Protein AF-A0A800IFB3-F1 (afdb_monomer_lite)

Secondary structure (DSSP, 8-state):
----GGG---GGGT--HHHHHHHHHT-S------EESSS-HHHHHHHHHHHSS-STTS-TTTT-TT------EEPTT-GGG-TT-HHHHTT----

Radius of gyration: 16.13 Å; chains: 1; bounding box: 38×31×38 Å

Sequence (95 aa):
MIGDPKQAIYGFRGGDIHAYLQAALAVDYRWHMDTNWRSSEAMVEAYNGLFSGDNPTQPKALFGAGIDYVKVQASAHAAANAADNLLAKGAAMHY

Structure (mmCIF, N/CA/C/O backbone):
data_AF-A0A800IFB3-F1
#
_entry.id   AF-A0A800IFB3-F1
#
loop_
_atom_site.group_PDB
_atom_site.id
_atom_site.type_symbol
_atom_site.label_atom_id
_atom_site.label_alt_id
_atom_site.label_comp_id
_atom_site.label_asym_id
_atom_site.label_entity_id
_atom_site.label_seq_id
_atom_site.pdbx_PDB_ins_code
_atom_site.Cartn_x
_atom_site.Cartn_y
_atom_site.Cartn_z
_atom_site.occupancy
_atom_site.B_iso_or_equiv
_atom_site.auth_seq_id
_atom_site.auth_comp_id
_atom_site.auth_asym_id
_atom_site.auth_atom_id
_atom_site.pdbx_PDB_model_num
ATOM 1 N N . MET A 1 1 ? -15.513 -6.456 1.449 1.00 84.44 1 MET A N 1
ATOM 2 C CA . MET A 1 1 ? -14.991 -5.073 1.352 1.00 84.44 1 MET A CA 1
ATOM 3 C C . MET A 1 1 ? -13.601 -5.136 0.734 1.00 84.44 1 MET A C 1
ATOM 5 O O . MET A 1 1 ? -12.892 -6.086 1.032 1.00 84.44 1 MET A O 1
ATOM 9 N N . ILE A 1 2 ? -13.231 -4.185 -0.127 1.00 90.62 2 ILE A N 1
ATOM 10 C CA . ILE A 1 2 ? -11.886 -4.080 -0.723 1.00 90.62 2 ILE A CA 1
ATOM 11 C C . ILE A 1 2 ? -11.306 -2.724 -0.319 1.00 90.62 2 ILE A C 1
ATOM 13 O O . ILE A 1 2 ? -12.031 -1.731 -0.320 1.00 90.62 2 ILE A O 1
ATOM 17 N N . GLY A 1 3 ? -10.022 -2.681 0.024 1.00 91.06 3 GLY A N 1
ATOM 18 C CA . GLY A 1 3 ? -9.312 -1.450 0.361 1.00 91.06 3 GLY A CA 1
ATOM 19 C C . GLY A 1 3 ? -7.871 -1.721 0.783 1.00 91.06 3 GLY A C 1
ATOM 20 O O . GLY A 1 3 ? -7.478 -2.876 0.943 1.00 91.06 3 GLY A O 1
ATOM 21 N N . ASP A 1 4 ? -7.096 -0.652 0.965 1.00 92.06 4 ASP A N 1
ATOM 22 C CA . ASP A 1 4 ? -5.755 -0.709 1.550 1.00 92.06 4 ASP A CA 1
ATOM 23 C C . ASP A 1 4 ? -5.700 0.195 2.793 1.00 92.06 4 ASP A C 1
ATOM 25 O O . ASP A 1 4 ? -5.678 1.422 2.649 1.00 92.06 4 ASP A O 1
ATOM 29 N N . PRO A 1 5 ? -5.674 -0.370 4.015 1.00 91.44 5 PRO A N 1
ATOM 30 C CA . PRO A 1 5 ? -5.624 0.424 5.239 1.00 91.44 5 PRO A CA 1
ATOM 31 C C . PRO A 1 5 ? -4.349 1.277 5.333 1.00 91.44 5 PRO A C 1
ATOM 33 O O . PRO A 1 5 ? -4.373 2.329 5.966 1.00 91.44 5 PRO A O 1
ATOM 36 N N . LYS A 1 6 ? -3.266 0.897 4.633 1.00 91.19 6 LYS A N 1
ATOM 37 C CA . LYS A 1 6 ? -2.021 1.683 4.564 1.00 91.19 6 LYS A CA 1
ATOM 38 C C . LYS A 1 6 ? -2.187 3.016 3.826 1.00 91.19 6 LYS A C 1
ATOM 40 O O . LYS A 1 6 ? -1.338 3.890 3.956 1.00 91.19 6 LYS A O 1
ATOM 45 N N . GLN A 1 7 ? -3.268 3.185 3.058 1.00 92.31 7 GLN A N 1
ATOM 46 C CA . GLN A 1 7 ? -3.564 4.391 2.271 1.00 92.31 7 GLN A CA 1
ATOM 47 C C . GLN A 1 7 ? -4.658 5.271 2.903 1.00 92.31 7 GLN A C 1
ATOM 49 O O . GLN A 1 7 ? -5.158 6.201 2.267 1.00 92.31 7 GLN A O 1
ATOM 54 N N . ALA A 1 8 ? -5.057 5.004 4.150 1.00 92.00 8 ALA A N 1
ATOM 55 C CA . ALA A 1 8 ? -6.109 5.747 4.837 1.00 92.00 8 ALA A CA 1
ATOM 56 C C . ALA A 1 8 ? -5.647 7.153 5.280 1.00 92.00 8 ALA A C 1
ATOM 58 O O . ALA A 1 8 ? -5.271 7.369 6.427 1.00 92.00 8 ALA A O 1
ATOM 59 N N . ILE A 1 9 ? -5.707 8.128 4.366 1.00 92.19 9 ILE A N 1
ATOM 60 C CA . ILE A 1 9 ? -5.205 9.503 4.584 1.00 92.19 9 ILE A CA 1
ATOM 61 C C . ILE A 1 9 ? -6.299 10.564 4.819 1.00 92.19 9 ILE A C 1
ATOM 63 O O . ILE A 1 9 ? -5.997 11.731 5.057 1.00 92.19 9 ILE A O 1
ATOM 67 N N . TYR A 1 10 ? -7.581 10.190 4.766 1.00 93.25 10 TYR A N 1
ATOM 68 C CA . TYR A 1 10 ? -8.715 11.130 4.839 1.00 93.25 10 TYR A CA 1
ATOM 69 C C . TYR A 1 10 ? -9.335 11.281 6.243 1.00 93.25 10 TYR A C 1
ATOM 71 O O . TYR A 1 10 ? -10.514 11.619 6.368 1.00 93.25 10 TYR A O 1
ATOM 79 N N . GLY A 1 11 ? -8.552 11.090 7.311 1.00 89.50 11 GLY A N 1
ATOM 80 C CA . GLY A 1 11 ? -9.031 11.229 8.698 1.00 89.50 11 GLY A CA 1
ATOM 81 C C . GLY A 1 11 ? -9.646 12.602 9.007 1.00 89.50 11 GLY A C 1
ATOM 82 O O . GLY A 1 11 ? -10.666 12.694 9.684 1.00 89.50 11 GLY A O 1
ATOM 83 N N . PHE A 1 12 ? -9.119 13.673 8.404 1.00 93.06 12 PHE A N 1
ATOM 84 C CA . PHE A 1 12 ? -9.641 15.041 8.552 1.00 93.06 12 PHE A CA 1
ATOM 85 C C . PHE A 1 12 ? -11.056 15.251 7.979 1.00 93.06 12 PHE A C 1
ATOM 87 O O . PHE A 1 12 ? -11.696 16.256 8.277 1.00 93.06 12 PHE A O 1
ATOM 94 N N . ARG A 1 13 ? -11.557 14.318 7.156 1.00 92.75 13 ARG A N 1
ATOM 95 C CA . ARG A 1 13 ? -12.931 14.325 6.618 1.00 92.75 13 ARG A CA 1
ATOM 96 C C . ARG A 1 13 ? -13.841 13.323 7.330 1.00 92.75 13 ARG A C 1
ATOM 98 O O . ARG A 1 13 ? -14.890 12.982 6.793 1.00 92.75 13 ARG A O 1
ATOM 105 N N . GLY A 1 14 ? -13.428 12.830 8.498 1.00 90.06 14 GLY A N 1
ATOM 106 C CA . GLY A 1 14 ? -14.144 11.787 9.231 1.00 90.06 14 GLY A CA 1
ATOM 107 C C . GLY A 1 14 ? -13.921 10.379 8.676 1.00 90.06 14 GLY A C 1
ATOM 108 O O . GLY A 1 14 ? -14.717 9.490 8.957 1.00 90.06 14 GLY A O 1
ATOM 109 N N . GLY A 1 15 ? -12.868 10.158 7.877 1.00 89.19 15 GLY A N 1
ATOM 110 C CA . GLY A 1 15 ? -12.469 8.807 7.491 1.00 89.19 15 GLY A CA 1
ATOM 111 C C . GLY A 1 15 ? -12.019 8.016 8.719 1.00 89.19 15 GLY A C 1
ATOM 112 O O . GLY A 1 15 ? -11.042 8.396 9.361 1.00 89.19 15 GLY A O 1
ATOM 113 N N . ASP A 1 16 ? -12.718 6.927 9.035 1.00 90.50 16 ASP A N 1
ATOM 114 C CA . ASP A 1 16 ? -12.423 6.090 10.198 1.00 90.50 16 ASP A CA 1
ATOM 115 C C . ASP A 1 16 ? -11.781 4.759 9.789 1.00 90.50 16 ASP A C 1
ATOM 117 O O . ASP A 1 16 ? -12.420 3.873 9.218 1.00 90.50 16 ASP A O 1
ATOM 121 N N . ILE A 1 17 ? -10.497 4.613 10.114 1.00 90.19 17 ILE A N 1
ATOM 122 C CA . ILE A 1 17 ? -9.748 3.375 9.893 1.00 90.19 17 ILE A CA 1
ATOM 123 C C . ILE A 1 17 ? -10.255 2.225 10.775 1.00 90.19 17 ILE A C 1
ATOM 125 O O . ILE A 1 17 ? -10.173 1.065 10.372 1.00 90.19 17 ILE A O 1
ATOM 129 N N . HIS A 1 18 ? -10.839 2.514 11.944 1.00 91.06 18 HIS A N 1
ATOM 130 C CA . HIS A 1 18 ? -11.336 1.482 12.852 1.00 91.06 18 HIS A CA 1
ATOM 131 C C . HIS A 1 18 ? -12.531 0.751 12.253 1.00 91.06 18 HIS A C 1
ATOM 133 O O . HIS A 1 18 ? -12.597 -0.467 12.379 1.00 91.06 18 HIS A O 1
ATOM 139 N N . ALA A 1 19 ? -13.416 1.441 11.529 1.00 91.56 19 ALA A N 1
ATOM 140 C CA . ALA A 1 19 ? -14.490 0.796 10.776 1.00 91.56 19 ALA A CA 1
ATOM 141 C C . ALA A 1 19 ? -13.954 -0.275 9.807 1.00 91.56 19 ALA A C 1
ATOM 143 O O . ALA A 1 19 ? -14.489 -1.385 9.753 1.00 91.56 19 ALA A O 1
ATOM 144 N N . TYR A 1 20 ? -12.856 0.015 9.094 1.00 91.25 20 TYR A N 1
ATOM 145 C CA . TYR A 1 20 ? -12.202 -0.971 8.230 1.00 91.25 20 TYR A CA 1
ATOM 146 C C . TYR A 1 20 ? -11.627 -2.139 9.040 1.00 91.25 20 TYR A C 1
ATOM 148 O O . TYR A 1 20 ? -11.843 -3.296 8.685 1.00 91.25 20 TYR A O 1
ATOM 156 N N . LEU A 1 21 ? -10.911 -1.850 10.132 1.00 91.31 21 LEU A N 1
ATOM 157 C CA . LEU A 1 21 ? -10.285 -2.872 10.975 1.00 91.31 21 LEU A CA 1
ATOM 158 C C . LEU A 1 21 ? -11.325 -3.798 11.622 1.00 91.31 21 LEU A C 1
ATOM 160 O O . LEU A 1 21 ? -11.146 -5.012 11.604 1.00 91.31 21 LEU A O 1
ATOM 164 N N . GLN A 1 22 ? -12.443 -3.260 12.113 1.00 92.56 22 GLN A N 1
ATOM 165 C CA . GLN A 1 22 ? -13.549 -4.055 12.654 1.00 92.56 22 GLN A CA 1
ATOM 166 C C . GLN A 1 22 ? -14.170 -4.953 11.581 1.00 92.56 22 GLN A C 1
ATOM 168 O O . GLN A 1 22 ? -14.366 -6.146 11.808 1.00 92.56 22 GLN A O 1
ATOM 173 N N . ALA A 1 23 ? -14.408 -4.417 10.381 1.00 91.69 23 ALA A N 1
ATOM 174 C CA . ALA A 1 23 ? -14.902 -5.214 9.264 1.00 91.69 23 ALA A CA 1
ATOM 175 C C . ALA A 1 23 ? -13.904 -6.308 8.844 1.00 91.69 23 ALA A C 1
ATOM 177 O O . ALA A 1 23 ? -14.315 -7.420 8.529 1.00 91.69 23 ALA A O 1
ATOM 178 N N . ALA A 1 24 ? -12.597 -6.029 8.874 1.00 89.88 24 ALA A N 1
ATOM 179 C CA . ALA A 1 24 ? -11.565 -7.025 8.600 1.00 89.88 24 ALA A CA 1
ATOM 180 C C . ALA A 1 24 ? -11.516 -8.123 9.680 1.00 89.88 24 ALA A C 1
ATOM 182 O O . ALA A 1 24 ? -11.266 -9.283 9.359 1.00 89.88 24 ALA A O 1
ATOM 183 N N . LEU A 1 25 ? -11.775 -7.795 10.949 1.00 90.88 25 LEU A N 1
ATOM 184 C CA . LEU A 1 25 ? -11.844 -8.774 12.039 1.00 90.88 25 LEU A CA 1
ATOM 185 C C . LEU A 1 25 ? -13.089 -9.668 11.970 1.00 90.88 25 LEU A C 1
ATOM 187 O O . LEU A 1 25 ? -13.013 -10.818 12.386 1.00 90.88 25 LEU A O 1
ATOM 191 N N . ALA A 1 26 ? -14.196 -9.170 11.420 1.00 94.94 26 ALA A N 1
ATOM 192 C CA . ALA A 1 26 ? -15.481 -9.870 11.380 1.00 94.94 26 ALA A CA 1
ATOM 193 C C . ALA A 1 26 ? -15.665 -10.842 10.194 1.00 94.94 26 ALA A C 1
ATOM 195 O O . ALA A 1 26 ? -16.736 -11.429 10.064 1.00 94.94 26 ALA A O 1
ATOM 196 N N . VAL A 1 27 ? -14.672 -10.994 9.309 1.00 93.31 27 VAL A N 1
ATOM 197 C CA . VAL A 1 27 ? -14.763 -11.882 8.135 1.00 93.31 27 VAL A CA 1
ATOM 198 C C . VAL A 1 27 ? -14.037 -13.207 8.348 1.00 93.31 27 VAL A C 1
ATOM 200 O O . VAL A 1 27 ? -12.934 -13.235 8.891 1.00 93.31 27 VAL A O 1
ATOM 203 N N . ASP A 1 28 ? -14.613 -14.286 7.816 1.00 95.81 28 ASP A N 1
ATOM 204 C CA . ASP A 1 28 ? -14.011 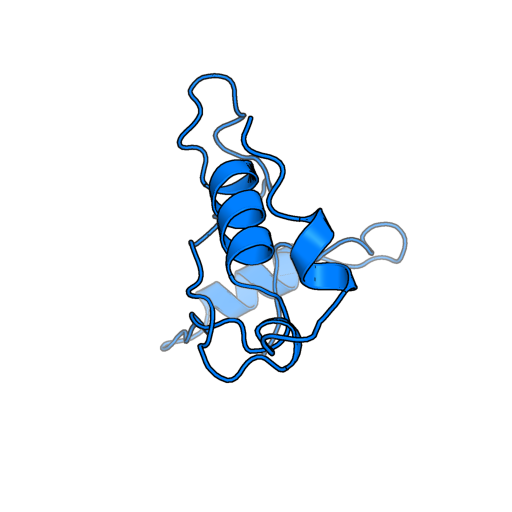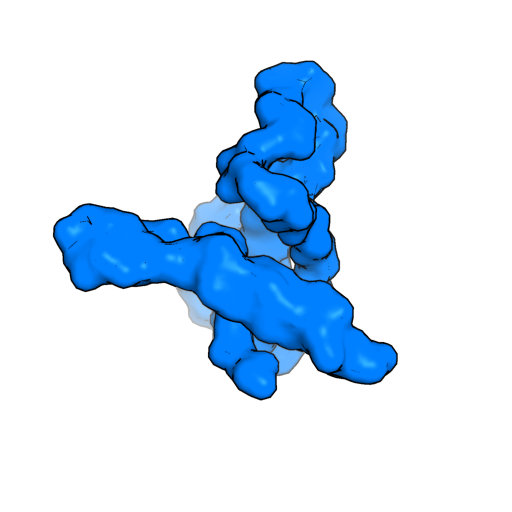-15.627 7.842 1.00 95.81 28 ASP A CA 1
ATOM 205 C C . ASP A 1 28 ? -12.783 -15.748 6.925 1.00 95.81 28 ASP A C 1
ATOM 207 O O . ASP A 1 28 ? -11.875 -16.537 7.180 1.00 95.81 28 ASP A O 1
ATOM 211 N N . TYR A 1 29 ? -12.738 -14.948 5.853 1.00 93.44 29 TYR A N 1
ATOM 212 C CA . TYR A 1 29 ? -11.686 -15.003 4.839 1.00 93.44 29 TYR A CA 1
ATOM 213 C C . TYR A 1 29 ? -11.144 -13.617 4.503 1.00 93.44 29 TYR A C 1
ATOM 215 O O . TYR A 1 29 ? -11.895 -12.657 4.311 1.00 93.44 29 TYR A O 1
ATOM 223 N N . ARG A 1 30 ? -9.819 -13.535 4.356 1.00 90.62 30 ARG A N 1
ATOM 224 C CA . ARG A 1 30 ? -9.094 -12.347 3.895 1.00 90.62 30 ARG A CA 1
ATOM 225 C C . ARG A 1 30 ? -8.179 -12.738 2.748 1.00 90.62 30 ARG A C 1
ATOM 227 O O . ARG A 1 30 ? -7.535 -13.780 2.795 1.00 90.62 30 ARG A O 1
ATOM 234 N N . TRP A 1 31 ? -8.120 -11.879 1.742 1.00 91.31 31 TRP A N 1
ATOM 235 C CA . TRP A 1 31 ? -7.305 -12.083 0.553 1.00 91.31 31 TRP A CA 1
ATOM 236 C C . TRP A 1 31 ? -6.393 -10.880 0.356 1.00 91.31 31 TRP A C 1
ATOM 238 O O . TRP A 1 31 ? -6.782 -9.746 0.644 1.00 91.31 31 TRP A O 1
ATOM 248 N N . HIS A 1 32 ? -5.194 -11.135 -0.155 1.00 90.19 32 HIS A N 1
ATOM 249 C CA . HIS A 1 32 ? -4.197 -10.114 -0.442 1.00 90.19 32 HIS A CA 1
ATOM 250 C C . HIS A 1 32 ? -3.855 -10.128 -1.930 1.00 90.19 32 HIS A C 1
ATOM 252 O O . HIS A 1 32 ? -3.771 -11.188 -2.544 1.00 90.19 32 HIS A O 1
ATOM 258 N N . MET A 1 33 ? -3.658 -8.940 -2.500 1.00 92.69 33 MET A N 1
ATOM 259 C CA . MET A 1 33 ? -3.068 -8.784 -3.827 1.00 92.69 33 MET A CA 1
ATOM 260 C C . MET A 1 33 ? -1.569 -8.576 -3.637 1.00 92.69 33 MET A C 1
ATOM 262 O O . MET A 1 33 ? -1.135 -7.489 -3.262 1.00 92.69 33 MET A O 1
ATOM 266 N N . ASP A 1 34 ? -0.799 -9.635 -3.838 1.00 94.50 34 ASP A N 1
ATOM 267 C CA . ASP A 1 34 ? 0.640 -9.667 -3.574 1.00 94.50 34 ASP A CA 1
ATOM 268 C C . ASP A 1 34 ? 1.489 -9.132 -4.733 1.00 94.50 34 ASP A C 1
ATOM 270 O O . ASP A 1 34 ? 2.659 -8.833 -4.535 1.00 94.50 34 ASP A O 1
ATOM 274 N N . THR A 1 35 ? 0.915 -8.984 -5.927 1.00 95.12 35 THR A N 1
ATOM 275 C CA . THR A 1 35 ? 1.644 -8.604 -7.140 1.00 95.12 35 THR A CA 1
ATOM 276 C C . THR A 1 35 ? 1.255 -7.201 -7.606 1.00 95.12 35 THR A C 1
ATOM 278 O O . THR A 1 35 ? 0.084 -6.904 -7.864 1.00 95.12 35 THR A O 1
ATOM 281 N N . ASN A 1 36 ? 2.248 -6.328 -7.768 1.00 95.06 36 ASN A N 1
ATOM 282 C CA . ASN A 1 36 ? 2.115 -5.009 -8.370 1.00 95.06 36 ASN A CA 1
ATOM 283 C C . ASN A 1 36 ? 2.274 -5.100 -9.898 1.00 95.06 36 ASN A C 1
ATOM 285 O O . ASN A 1 36 ? 3.329 -5.455 -10.416 1.00 95.06 36 ASN A O 1
ATOM 289 N N . TRP A 1 37 ? 1.214 -4.727 -10.616 1.00 94.19 37 TRP A N 1
ATOM 290 C CA . TRP A 1 37 ? 1.143 -4.762 -12.083 1.00 94.19 37 TRP A CA 1
ATOM 291 C C . TRP A 1 37 ? 1.359 -3.395 -12.751 1.00 94.19 37 TRP A C 1
ATOM 293 O O . TRP A 1 37 ? 1.178 -3.264 -13.959 1.00 94.19 37 TRP A O 1
ATOM 303 N N . ARG A 1 38 ? 1.672 -2.351 -11.974 1.00 91.50 38 ARG A N 1
ATOM 304 C CA . ARG A 1 38 ? 1.718 -0.957 -12.449 1.00 91.50 38 ARG A CA 1
ATOM 305 C C . ARG A 1 38 ? 3.132 -0.392 -12.481 1.00 91.50 38 ARG A C 1
ATOM 307 O O . ARG A 1 38 ? 3.484 0.289 -13.438 1.00 91.50 38 ARG A O 1
ATOM 314 N N . SER A 1 39 ? 3.901 -0.638 -11.428 1.00 91.25 39 SER A N 1
ATOM 315 C CA . SER A 1 39 ? 5.205 -0.018 -11.190 1.00 91.25 39 SER A CA 1
ATOM 316 C C . SER A 1 39 ? 6.354 -0.864 -11.731 1.00 91.25 39 SER A C 1
ATOM 318 O O . SER A 1 39 ? 6.187 -2.058 -11.975 1.00 91.25 39 SER A O 1
ATOM 320 N N . SER A 1 40 ? 7.520 -0.238 -11.912 1.00 90.88 40 SER A N 1
ATOM 321 C CA . SER A 1 40 ? 8.734 -0.963 -12.282 1.00 90.88 40 SER A CA 1
ATOM 322 C C . SER A 1 40 ? 9.256 -1.813 -11.123 1.00 90.88 40 SER A C 1
ATOM 324 O O . SER A 1 40 ? 8.963 -1.527 -9.960 1.00 90.88 40 SER A O 1
ATOM 326 N N . GLU A 1 41 ? 10.069 -2.819 -11.437 1.00 90.75 41 GLU A N 1
ATOM 327 C CA . GLU A 1 41 ? 10.732 -3.673 -10.447 1.00 90.75 41 GLU A CA 1
ATOM 328 C C . GLU A 1 41 ? 11.532 -2.851 -9.432 1.00 90.75 41 GLU A C 1
ATOM 330 O O . GLU A 1 41 ? 11.227 -2.902 -8.243 1.00 90.75 41 GLU A O 1
ATOM 335 N N . ALA A 1 42 ? 12.420 -1.968 -9.901 1.00 88.62 42 ALA A N 1
ATOM 336 C CA . ALA A 1 42 ? 13.211 -1.090 -9.036 1.00 88.62 42 ALA A CA 1
ATOM 337 C C . ALA A 1 42 ? 12.352 -0.219 -8.093 1.00 88.62 42 ALA A C 1
ATOM 339 O O . ALA A 1 42 ? 12.707 0.001 -6.936 1.00 88.62 42 ALA A O 1
ATOM 340 N N . MET A 1 43 ? 11.192 0.265 -8.556 1.00 90.06 43 MET A N 1
ATOM 341 C CA . MET A 1 43 ? 10.286 1.054 -7.713 1.00 90.06 43 MET A CA 1
ATOM 342 C C . MET A 1 43 ? 9.638 0.194 -6.622 1.00 90.06 43 MET A C 1
ATOM 344 O O . MET A 1 43 ? 9.506 0.633 -5.478 1.00 90.06 43 MET A O 1
ATOM 348 N N . VAL A 1 44 ? 9.219 -1.026 -6.967 1.00 92.69 44 VAL A N 1
ATOM 349 C CA . VAL A 1 44 ? 8.645 -1.976 -6.005 1.00 92.69 44 VAL A CA 1
ATOM 350 C C . VAL A 1 44 ? 9.694 -2.391 -4.972 1.00 92.69 44 VAL A C 1
ATOM 352 O O . VAL A 1 44 ? 9.386 -2.431 -3.782 1.00 92.69 44 VAL A O 1
ATOM 355 N N . GLU A 1 45 ? 10.934 -2.629 -5.395 1.00 91.25 45 GLU A N 1
ATOM 356 C CA . GLU A 1 45 ? 12.056 -2.943 -4.508 1.00 91.25 45 GLU A CA 1
ATOM 357 C C . GLU A 1 45 ? 12.362 -1.805 -3.536 1.00 91.25 45 GLU A C 1
ATOM 359 O O . GLU A 1 45 ? 12.430 -2.040 -2.329 1.00 91.25 45 GLU A O 1
ATOM 364 N N . ALA A 1 46 ? 12.474 -0.569 -4.029 1.00 89.69 46 ALA A N 1
ATOM 365 C CA . ALA A 1 46 ? 12.715 0.594 -3.182 1.00 89.69 46 ALA A CA 1
ATOM 366 C C . ALA A 1 46 ? 11.590 0.786 -2.152 1.00 89.69 46 ALA A C 1
ATOM 368 O O . ALA A 1 46 ? 11.853 1.030 -0.974 1.00 89.69 46 ALA A O 1
ATOM 369 N N . TYR A 1 47 ? 10.331 0.621 -2.572 1.00 91.12 47 TYR A N 1
ATOM 370 C CA . TYR A 1 47 ? 9.176 0.721 -1.680 1.00 91.12 47 TYR A CA 1
ATOM 371 C C . TYR A 1 47 ? 9.169 -0.402 -0.630 1.00 91.12 47 TYR A C 1
ATOM 373 O O . TYR A 1 47 ? 8.982 -0.137 0.557 1.00 91.12 47 TYR A O 1
ATOM 381 N N . ASN A 1 48 ? 9.459 -1.644 -1.033 1.00 92.56 48 ASN A N 1
ATOM 382 C CA . ASN A 1 48 ? 9.640 -2.758 -0.105 1.00 92.56 48 ASN A CA 1
ATOM 383 C C . ASN A 1 48 ? 10.761 -2.457 0.901 1.00 92.56 48 ASN A C 1
ATOM 385 O O . ASN A 1 48 ? 10.542 -2.589 2.102 1.00 92.56 48 ASN A O 1
ATOM 389 N N . GLY A 1 49 ? 11.931 -2.007 0.451 1.00 89.31 49 GLY A N 1
ATOM 390 C CA . GLY A 1 49 ? 13.043 -1.655 1.337 1.00 89.31 49 GLY A CA 1
ATOM 391 C C . GLY A 1 49 ? 12.691 -0.538 2.322 1.00 89.31 49 GLY A C 1
ATOM 392 O O . GLY A 1 49 ? 13.057 -0.606 3.495 1.00 89.31 49 GLY A O 1
ATOM 393 N N . LEU A 1 50 ? 11.925 0.460 1.876 1.00 86.88 50 LEU A N 1
ATOM 394 C CA . LEU A 1 50 ? 11.528 1.590 2.709 1.00 86.88 50 LEU A CA 1
ATOM 395 C C . LEU A 1 50 ? 10.502 1.214 3.786 1.00 86.88 50 LEU A C 1
ATOM 397 O O . LEU A 1 50 ? 10.614 1.723 4.894 1.00 86.88 50 LEU A O 1
ATOM 401 N N . PHE A 1 51 ? 9.527 0.348 3.495 1.00 88.00 51 PHE A N 1
ATOM 402 C CA . PHE A 1 51 ? 8.379 0.118 4.389 1.00 88.00 51 PHE A CA 1
ATOM 403 C C . PHE A 1 51 ? 8.370 -1.231 5.122 1.00 88.00 51 PHE A C 1
ATOM 405 O O . PHE A 1 51 ? 7.530 -1.428 5.995 1.00 88.00 51 PHE A O 1
ATOM 412 N N . SER A 1 52 ? 9.286 -2.157 4.820 1.00 85.75 52 SER A N 1
ATOM 413 C CA . SER A 1 52 ? 9.269 -3.504 5.427 1.00 85.75 52 SER A CA 1
ATOM 414 C C . SER A 1 52 ? 9.685 -3.566 6.892 1.00 85.75 52 SER A C 1
ATOM 416 O O . SER A 1 52 ? 9.557 -4.622 7.501 1.00 85.75 52 SER A O 1
ATOM 418 N N . GLY A 1 53 ? 10.194 -2.476 7.471 1.00 74.75 53 GLY A N 1
ATOM 419 C CA . GLY A 1 53 ? 10.655 -2.482 8.861 1.00 74.75 53 GLY A CA 1
ATOM 420 C C . GLY A 1 53 ? 11.920 -3.316 9.103 1.00 74.75 53 GLY A C 1
ATOM 421 O O . GLY A 1 53 ? 12.308 -3.500 10.252 1.00 74.75 53 GLY A O 1
ATOM 422 N N . ASP A 1 54 ? 12.594 -3.779 8.042 1.00 73.38 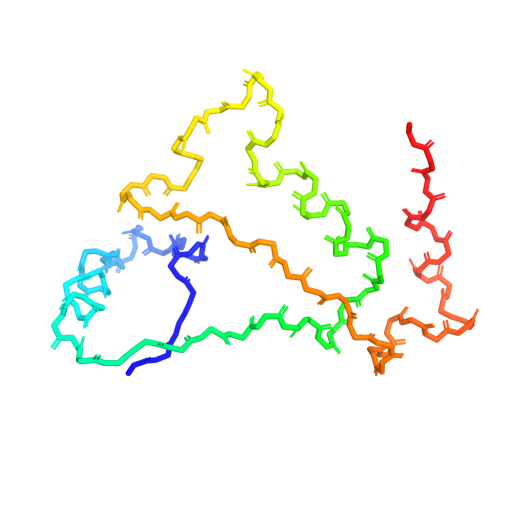54 ASP A N 1
ATOM 423 C CA . ASP A 1 54 ? 13.880 -4.493 8.124 1.00 73.38 54 ASP A CA 1
ATOM 424 C C . ASP A 1 54 ? 15.022 -3.569 8.593 1.00 73.38 54 ASP A C 1
ATOM 426 O O . ASP A 1 54 ? 16.095 -4.026 8.987 1.00 73.38 54 ASP A O 1
ATOM 430 N N . ASN A 1 55 ? 14.797 -2.252 8.565 1.00 72.69 55 ASN A N 1
ATOM 431 C CA . ASN A 1 55 ? 15.741 -1.269 9.068 1.00 72.69 55 ASN A CA 1
ATOM 432 C C . ASN A 1 55 ? 15.562 -1.084 10.591 1.00 72.69 55 ASN A C 1
ATOM 434 O O . ASN A 1 55 ? 14.505 -0.617 11.020 1.00 72.69 55 ASN A O 1
ATOM 438 N N . PRO A 1 56 ? 16.591 -1.360 11.418 1.00 69.75 56 PRO A N 1
ATOM 439 C CA . PRO A 1 56 ? 16.503 -1.276 12.878 1.00 69.75 56 PRO A CA 1
ATOM 440 C C . PRO A 1 56 ? 16.228 0.136 13.417 1.00 69.75 56 PRO A C 1
ATOM 442 O O . PRO A 1 56 ? 15.874 0.277 14.586 1.00 69.75 56 PRO A O 1
ATOM 445 N N . THR A 1 57 ? 16.382 1.181 12.598 1.00 76.56 57 THR A N 1
ATOM 446 C CA . THR A 1 57 ? 16.050 2.562 12.979 1.00 76.56 57 THR A CA 1
ATOM 447 C C . THR A 1 57 ? 14.603 2.949 12.665 1.00 76.56 57 THR A C 1
ATOM 449 O O . THR A 1 57 ? 14.170 4.032 13.059 1.00 76.56 57 THR A O 1
ATOM 452 N N . GLN A 1 58 ? 13.832 2.089 11.988 1.00 70.00 58 GLN A N 1
ATOM 453 C CA . GLN A 1 58 ? 12.435 2.374 11.672 1.00 70.00 58 GLN A CA 1
ATOM 454 C C . GLN A 1 58 ? 11.493 2.095 12.853 1.00 70.00 58 GLN A C 1
ATOM 456 O O . GLN A 1 58 ? 11.681 1.133 13.604 1.00 70.00 58 GLN A O 1
ATOM 461 N N . PRO A 1 59 ? 10.420 2.892 13.003 1.00 69.06 59 PRO A N 1
ATOM 462 C CA . PRO A 1 59 ? 9.361 2.593 13.953 1.00 69.06 59 PRO A CA 1
ATOM 463 C C . PRO A 1 59 ? 8.692 1.254 13.615 1.00 69.06 59 PRO A C 1
ATOM 465 O O . PRO A 1 59 ? 8.168 1.081 12.517 1.00 69.06 59 PRO A O 1
ATOM 468 N N . LYS A 1 60 ? 8.608 0.341 14.593 1.00 64.19 60 LYS A N 1
ATOM 469 C CA . LYS A 1 60 ? 7.885 -0.942 14.453 1.00 64.19 60 LYS A CA 1
ATOM 470 C C . LYS A 1 60 ? 6.401 -0.794 14.080 1.00 64.19 60 LYS A C 1
ATOM 472 O O . LYS A 1 60 ? 5.807 -1.752 13.613 1.00 64.19 60 LYS A O 1
ATOM 477 N N . ALA A 1 61 ? 5.803 0.379 14.294 1.00 72.06 61 ALA A N 1
ATOM 478 C CA . ALA A 1 61 ? 4.399 0.671 14.004 1.00 72.06 61 ALA A CA 1
ATOM 479 C C . ALA A 1 61 ? 4.265 1.804 12.971 1.00 72.06 61 ALA A C 1
ATOM 481 O O . ALA A 1 61 ? 3.587 2.798 13.222 1.00 72.06 61 ALA A O 1
ATOM 482 N N . LEU A 1 62 ? 4.938 1.672 11.825 1.00 79.62 62 LEU A N 1
ATOM 483 C CA . LEU A 1 62 ? 5.047 2.726 10.809 1.00 79.62 62 LEU A CA 1
ATOM 484 C C . LEU A 1 62 ? 3.690 3.262 10.315 1.00 79.62 62 LEU A C 1
ATOM 486 O O . LEU A 1 62 ? 3.555 4.462 10.097 1.00 79.62 62 LEU A O 1
ATOM 490 N N . PHE A 1 63 ? 2.680 2.394 10.194 1.00 82.62 63 PHE A N 1
ATOM 491 C CA . PHE A 1 63 ? 1.317 2.767 9.788 1.00 82.62 63 PHE A CA 1
ATOM 492 C C . PHE A 1 63 ? 0.333 2.892 10.967 1.00 82.62 63 PHE A C 1
ATOM 494 O O . PHE A 1 63 ? -0.807 3.313 10.775 1.00 82.62 63 PHE A O 1
ATOM 501 N N . GLY A 1 64 ? 0.766 2.567 12.193 1.00 83.19 64 GLY A N 1
ATOM 502 C CA . GLY A 1 64 ? -0.076 2.574 13.393 1.00 83.19 64 GLY A CA 1
ATOM 503 C C . GLY A 1 64 ? -1.226 1.555 13.365 1.00 83.19 64 GLY A C 1
ATOM 504 O O . GLY A 1 64 ? -1.360 0.762 12.440 1.00 83.19 64 GLY A O 1
ATOM 505 N N . ALA A 1 65 ? -2.051 1.556 14.419 1.00 80.50 65 ALA A N 1
ATOM 506 C CA . ALA A 1 65 ? -3.329 0.825 14.501 1.00 80.50 65 ALA A CA 1
ATOM 507 C C . ALA A 1 65 ? -3.296 -0.688 14.155 1.00 80.50 65 ALA A C 1
ATOM 509 O O . ALA A 1 65 ? -4.317 -1.251 13.766 1.00 80.50 65 ALA A O 1
ATOM 510 N N . GLY A 1 66 ? -2.142 -1.352 14.301 1.00 82.44 66 GLY A N 1
ATOM 511 C CA . GLY A 1 66 ? -1.970 -2.765 13.933 1.00 82.44 66 GLY A CA 1
ATOM 512 C C . GLY A 1 66 ? -1.960 -3.020 12.420 1.00 82.44 66 GLY A C 1
ATOM 513 O O . GLY A 1 66 ? -2.314 -4.110 11.981 1.00 82.44 66 GLY A O 1
ATOM 514 N N . ILE A 1 67 ? -1.619 -2.007 11.619 1.00 87.62 67 ILE A N 1
ATOM 515 C CA . ILE A 1 67 ? -1.516 -2.105 10.164 1.00 87.62 67 ILE A CA 1
ATOM 516 C C . ILE A 1 67 ? -0.068 -2.427 9.794 1.00 87.62 67 ILE A C 1
ATOM 518 O O . ILE A 1 67 ? 0.820 -1.585 9.932 1.00 87.62 67 ILE A O 1
ATOM 522 N N . ASP A 1 68 ? 0.143 -3.631 9.272 1.00 86.25 68 ASP A N 1
ATOM 523 C CA . ASP A 1 68 ? 1.459 -4.094 8.842 1.00 86.25 68 ASP A CA 1
ATOM 524 C C . ASP A 1 68 ? 1.692 -3.863 7.344 1.00 86.25 68 ASP A C 1
ATOM 526 O O . ASP A 1 68 ? 0.782 -3.960 6.509 1.00 86.25 68 ASP A O 1
ATOM 530 N N . TYR A 1 69 ? 2.949 -3.589 6.993 1.00 89.25 69 TYR A N 1
ATOM 531 C CA . TYR A 1 69 ? 3.397 -3.645 5.610 1.00 89.25 69 TYR A CA 1
ATOM 532 C C . TYR A 1 69 ? 3.706 -5.086 5.211 1.00 89.25 69 TYR A C 1
ATOM 534 O O . TYR A 1 69 ? 4.432 -5.793 5.904 1.00 89.25 69 TYR A O 1
ATOM 542 N N . VAL A 1 70 ? 3.192 -5.502 4.056 1.00 88.88 70 VAL A N 1
ATOM 543 C CA . VAL A 1 70 ? 3.507 -6.796 3.449 1.00 88.88 70 VAL A CA 1
ATOM 544 C C . VAL A 1 70 ? 4.228 -6.518 2.141 1.00 88.88 70 VAL A C 1
ATOM 546 O O . VAL A 1 70 ? 3.717 -5.763 1.311 1.00 88.88 70 VAL A O 1
ATOM 549 N N . LYS A 1 71 ? 5.412 -7.115 1.967 1.00 91.94 71 LYS A N 1
ATOM 550 C CA . LYS A 1 71 ? 6.180 -7.011 0.722 1.00 91.94 71 LYS A CA 1
ATOM 551 C C . LYS A 1 71 ? 5.344 -7.510 -0.453 1.00 91.94 71 LYS A C 1
ATOM 553 O O . LYS A 1 71 ? 4.683 -8.541 -0.352 1.00 91.94 71 LYS A O 1
ATOM 558 N N . VAL A 1 72 ? 5.415 -6.788 -1.566 1.00 94.69 72 VAL A N 1
ATOM 559 C CA . VAL A 1 72 ? 4.731 -7.146 -2.815 1.00 94.69 72 VAL A CA 1
ATOM 560 C C . VAL A 1 72 ? 5.743 -7.470 -3.908 1.00 94.69 72 VAL A C 1
ATOM 562 O O . VAL A 1 72 ? 6.858 -6.947 -3.913 1.00 94.69 72 VAL A O 1
ATOM 565 N N . GLN A 1 73 ? 5.353 -8.338 -4.833 1.00 95.19 73 GLN A N 1
ATOM 566 C CA . GLN A 1 73 ? 6.132 -8.731 -6.000 1.00 95.19 73 GLN A CA 1
ATOM 567 C C . GLN A 1 73 ? 5.926 -7.732 -7.139 1.00 95.19 73 GLN A C 1
ATOM 569 O O . GLN A 1 73 ? 4.836 -7.182 -7.306 1.00 95.19 73 GLN A O 1
ATOM 574 N N . ALA A 1 74 ? 6.955 -7.510 -7.951 1.00 94.19 74 ALA A N 1
ATOM 575 C CA . ALA A 1 74 ? 6.810 -6.785 -9.206 1.00 94.19 74 ALA A CA 1
ATOM 576 C C . ALA A 1 74 ? 6.387 -7.753 -10.318 1.00 94.19 74 ALA A C 1
ATOM 578 O O . ALA A 1 74 ? 6.960 -8.830 -10.464 1.00 94.19 74 ALA A O 1
ATOM 579 N N . SER A 1 75 ? 5.394 -7.376 -11.123 1.00 93.88 75 SER A N 1
ATOM 580 C CA . SER A 1 75 ? 5.019 -8.162 -12.298 1.00 93.88 75 SER A CA 1
ATOM 581 C C . SER A 1 75 ? 5.967 -7.897 -13.465 1.00 93.88 75 SER A C 1
ATOM 583 O O . SER A 1 75 ? 6.160 -6.747 -13.864 1.00 93.88 75 SER A O 1
ATOM 585 N N . ALA A 1 76 ? 6.442 -8.959 -14.117 1.00 87.44 76 ALA A N 1
ATOM 586 C CA . ALA A 1 76 ? 7.161 -8.858 -15.391 1.00 87.44 7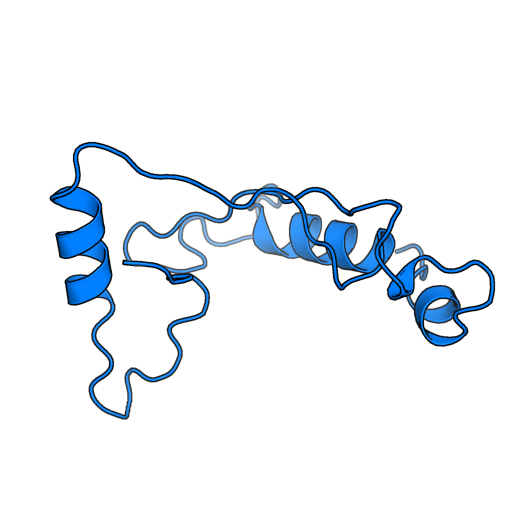6 ALA A CA 1
ATOM 587 C C . ALA A 1 76 ? 6.323 -8.194 -16.507 1.00 87.44 76 ALA A C 1
ATOM 589 O O . ALA A 1 76 ? 6.870 -7.687 -17.481 1.00 87.44 76 ALA A O 1
ATOM 590 N N . HIS A 1 77 ? 4.994 -8.165 -16.359 1.00 88.81 77 HIS A N 1
ATOM 591 C CA . HIS A 1 77 ? 4.064 -7.589 -17.332 1.00 88.81 77 HIS A CA 1
ATOM 592 C C . HIS A 1 77 ? 3.678 -6.134 -17.036 1.00 88.81 77 HIS A C 1
ATOM 594 O O . HIS A 1 77 ? 2.839 -5.573 -17.743 1.00 88.81 77 HIS A O 1
ATOM 600 N N . ALA A 1 78 ? 4.242 -5.507 -15.998 1.00 87.50 78 ALA A N 1
ATOM 601 C CA . ALA A 1 78 ? 4.001 -4.091 -15.759 1.00 87.50 78 ALA A CA 1
ATOM 602 C C . ALA A 1 78 ? 4.565 -3.273 -16.932 1.00 87.50 78 ALA A C 1
ATOM 604 O O . ALA A 1 78 ? 5.738 -3.405 -17.272 1.00 87.50 78 ALA A O 1
ATOM 605 N N . ALA A 1 79 ? 3.762 -2.389 -17.535 1.00 84.00 79 ALA A N 1
ATOM 606 C CA . ALA A 1 79 ? 4.219 -1.541 -18.646 1.00 84.00 79 ALA A CA 1
ATOM 607 C C . ALA A 1 79 ? 5.451 -0.696 -18.268 1.00 84.00 79 ALA A C 1
ATOM 609 O O . ALA A 1 79 ? 6.287 -0.379 -19.114 1.00 84.00 79 ALA A O 1
ATOM 610 N N . ALA A 1 80 ? 5.596 -0.386 -16.977 1.00 83.06 80 ALA A N 1
ATOM 611 C CA . ALA A 1 80 ? 6.756 0.300 -16.437 1.00 83.06 80 ALA A CA 1
ATOM 612 C C . ALA A 1 80 ? 8.077 -0.488 -16.581 1.00 83.06 80 ALA A C 1
ATOM 614 O O . ALA A 1 80 ? 9.130 0.141 -16.547 1.00 83.06 80 ALA A O 1
ATOM 615 N N . ASN A 1 81 ? 8.034 -1.809 -16.789 1.00 77.94 81 ASN A N 1
ATOM 616 C CA . ASN A 1 81 ? 9.198 -2.680 -17.005 1.00 77.94 81 ASN A CA 1
ATOM 617 C C . ASN A 1 81 ? 9.614 -2.812 -18.483 1.00 77.94 81 ASN A C 1
ATOM 619 O O . ASN A 1 81 ? 10.550 -3.548 -18.789 1.00 77.94 81 ASN A O 1
ATOM 623 N N . ALA A 1 82 ? 8.949 -2.123 -19.418 1.00 78.25 82 ALA A N 1
ATOM 624 C CA . ALA A 1 82 ? 9.345 -2.150 -20.825 1.00 78.25 82 ALA A CA 1
ATOM 625 C C . ALA A 1 82 ? 10.790 -1.638 -21.013 1.00 78.25 82 ALA A C 1
ATOM 627 O O . ALA A 1 82 ? 11.161 -0.608 -20.450 1.00 78.25 82 ALA A O 1
ATOM 628 N N . ALA A 1 83 ? 11.584 -2.324 -21.847 1.00 65.38 83 ALA A N 1
ATOM 629 C CA . ALA A 1 83 ? 13.017 -2.051 -22.056 1.00 65.38 83 ALA A CA 1
ATOM 630 C C . ALA A 1 83 ? 13.336 -0.600 -22.491 1.00 65.38 83 ALA A C 1
ATOM 632 O O . ALA A 1 83 ? 14.411 -0.068 -22.196 1.00 65.38 83 ALA A O 1
ATOM 633 N N . ASP A 1 84 ? 12.374 0.068 -23.133 1.00 65.06 84 ASP A N 1
ATOM 634 C CA . ASP A 1 84 ? 12.489 1.451 -23.608 1.00 65.06 84 ASP A CA 1
ATOM 635 C C . ASP A 1 84 ? 11.794 2.481 -22.710 1.00 65.06 84 ASP A C 1
ATOM 637 O O . ASP A 1 84 ? 11.680 3.654 -23.071 1.00 65.06 84 ASP A O 1
ATOM 641 N N . ASN A 1 85 ? 11.361 2.091 -21.508 1.00 67.19 85 ASN A N 1
ATOM 642 C CA . ASN A 1 85 ? 10.800 3.039 -20.560 1.00 67.19 85 ASN A CA 1
ATOM 643 C C . ASN A 1 85 ? 11.900 3.944 -19.976 1.00 67.19 85 ASN A C 1
ATOM 645 O O . ASN A 1 85 ? 12.584 3.603 -19.008 1.00 67.19 85 ASN A O 1
ATOM 649 N N . LEU A 1 86 ? 1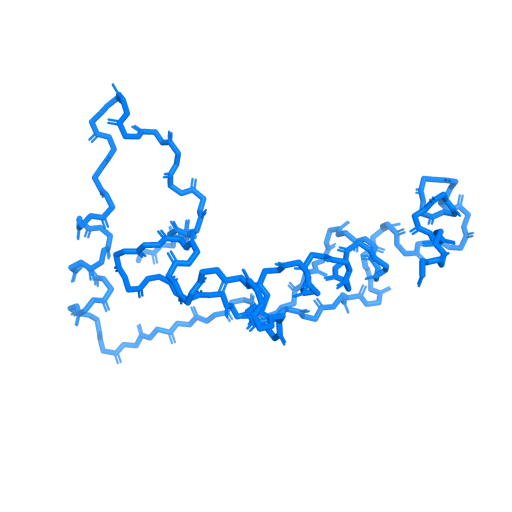2.037 5.141 -20.551 1.00 62.41 86 LEU A N 1
ATOM 650 C CA . LEU A 1 86 ? 12.976 6.178 -20.109 1.00 62.41 86 LEU A CA 1
ATOM 651 C C . LEU A 1 86 ? 12.781 6.567 -18.631 1.00 62.41 86 LEU A C 1
ATOM 653 O O . LEU A 1 86 ? 13.751 6.924 -17.969 1.00 62.41 86 LEU A O 1
ATOM 657 N N . LEU A 1 87 ? 11.558 6.451 -18.095 1.00 62.66 87 LEU A N 1
ATOM 658 C CA . LEU A 1 87 ? 11.254 6.747 -16.689 1.00 62.66 87 LEU A CA 1
ATOM 659 C C . LEU A 1 87 ? 11.732 5.641 -15.737 1.00 62.66 87 LEU A C 1
ATOM 661 O O . LEU A 1 87 ? 12.062 5.928 -14.591 1.00 62.66 87 LEU A O 1
ATOM 665 N N . ALA A 1 88 ? 11.808 4.391 -16.203 1.00 57.81 88 ALA A N 1
ATOM 666 C CA . ALA A 1 88 ? 12.351 3.285 -15.412 1.00 57.81 88 ALA A CA 1
ATOM 667 C C . ALA A 1 88 ? 13.886 3.301 -15.374 1.00 57.81 88 ALA A C 1
ATOM 669 O O . ALA A 1 88 ? 14.475 2.916 -14.366 1.00 57.81 88 ALA A O 1
ATOM 670 N N . LYS A 1 89 ? 14.535 3.818 -16.428 1.00 52.97 89 LYS A N 1
ATOM 671 C CA . LYS A 1 89 ? 16.002 3.944 -16.512 1.00 52.97 89 LYS A CA 1
ATOM 672 C C . LYS A 1 89 ? 16.596 4.873 -15.443 1.00 52.97 89 LYS A C 1
ATOM 674 O O . LYS A 1 89 ? 17.735 4.667 -15.048 1.00 52.97 89 LYS A O 1
ATOM 679 N N . GLY A 1 90 ? 15.838 5.858 -14.952 1.00 54.25 90 GLY A N 1
ATOM 680 C CA . GLY A 1 90 ? 16.283 6.779 -13.894 1.00 54.25 90 GLY A CA 1
ATOM 681 C C . GLY A 1 90 ? 16.087 6.274 -12.457 1.00 54.25 90 GLY A C 1
ATOM 682 O O . GLY A 1 90 ? 16.629 6.872 -11.534 1.00 54.25 90 GLY A O 1
ATOM 683 N N . ALA A 1 91 ? 15.321 5.195 -12.251 1.00 53.50 91 ALA A N 1
ATOM 684 C CA . ALA A 1 91 ? 15.028 4.659 -10.918 1.00 53.50 91 ALA A CA 1
ATOM 685 C C . ALA A 1 91 ? 16.128 3.723 -10.383 1.00 53.50 91 ALA A C 1
ATOM 687 O O . ALA A 1 91 ? 16.216 3.514 -9.177 1.00 53.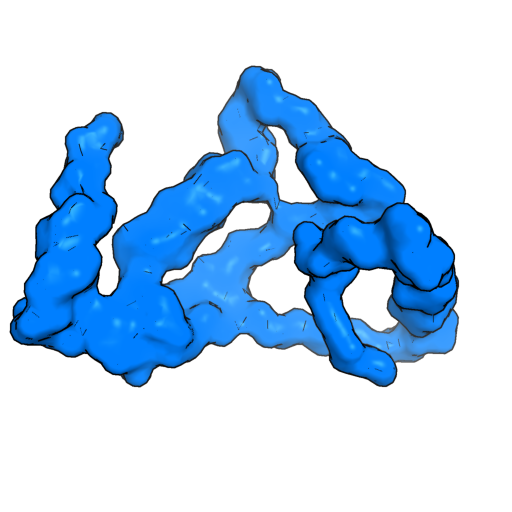50 91 ALA A O 1
ATOM 688 N N . ALA A 1 92 ? 16.994 3.201 -11.258 1.00 49.41 92 ALA A N 1
ATOM 689 C CA . ALA A 1 92 ? 18.161 2.396 -10.896 1.00 49.41 92 ALA A CA 1
ATOM 690 C C . ALA A 1 92 ? 19.351 3.280 -10.472 1.00 49.41 92 ALA A C 1
ATOM 692 O O . ALA A 1 92 ? 20.452 3.168 -11.007 1.00 49.41 92 ALA A O 1
ATOM 693 N N . MET A 1 93 ? 19.140 4.204 -9.534 1.00 45.31 93 MET A N 1
ATOM 694 C CA . MET A 1 93 ? 20.260 4.822 -8.826 1.00 45.31 93 MET A CA 1
ATOM 695 C C . MET A 1 93 ? 20.613 3.892 -7.670 1.00 45.31 93 MET A C 1
ATOM 697 O O . MET A 1 93 ? 19.923 3.859 -6.655 1.00 45.31 93 MET A O 1
ATOM 701 N N . HIS A 1 94 ? 21.654 3.084 -7.876 1.00 42.44 94 HIS A N 1
ATOM 702 C CA . HIS A 1 94 ? 22.274 2.290 -6.823 1.00 42.44 94 HIS A CA 1
ATOM 703 C C . HIS A 1 94 ? 22.730 3.232 -5.697 1.00 42.44 94 HIS A C 1
ATOM 705 O O . HIS A 1 94 ? 23.555 4.116 -5.938 1.00 42.44 94 HIS A O 1
ATOM 711 N N . TYR A 1 95 ? 22.168 3.049 -4.502 1.00 41.31 95 TYR A N 1
ATOM 712 C CA . TYR A 1 95 ? 22.655 3.626 -3.247 1.00 41.31 95 TYR A CA 1
ATOM 713 C C . TYR A 1 95 ? 23.419 2.567 -2.458 1.00 41.31 95 TYR A C 1
ATOM 715 O O . TYR A 1 95 ? 22.997 1.388 -2.510 1.00 41.31 95 TYR A O 1
#

Foldseek 3Di:
DDDALLPQPVVVVVRDSVVVVVVVVPDPDDDDDQEDQAAEQLVLVVVCVVFQPPDPPDDPQNSHPPRHDDRHHYDPNHPNHPPPNPVVVVSPPDD

pLDDT: mean 83.44, std 13.33, range [41.31, 95.81]